Protein AF-A0A5E4R851-F1 (afdb_monomer_lite)

Foldseek 3Di:
DDDDDDDDDDDDDDDDDDDDCPPPPPPPPPVPPPPPPDDDPQFFQPDDDDLVLLVVVCVDPVVCVQQNVHDQCPVADDDDPDPAHDPDDDPAQDDPRGRPDPRHGSCSNDSSNDDDVVVVVDDPVVVVVVVVVVVVCVVVVVDDDDDGDDDDDCVVPDPPPPPDD

Sequence (165 aa):
MSLSRNLKSIITKIIVSDGRLCSFRFYSDEANDENKKEVDPTKDRTKVIPIETSMKYLQSKAYNETYSDKPVWILYRRNHKGGFAPRKTRKSCVRNGMISTGNPCPICRDEYLVLDAFKTGLCRKKQKELLVAIEQAWDQGYLTYDVPFREYDYSLYTNTTVNKQ

Secondary structure (DSSP, 8-state):
------------------------------------PPPPGGGB--SPPPHHHHHHHHTSHHHHHHHTTS-GGGG-----SSSSPPSS--S-SEETTEE--SS--HHHH-TT----HHHHT--HHHHHHHHHHHHHHHHTTSS---PPP----GGGGS-------

Structure (mmCIF, N/CA/C/O backbone):
data_AF-A0A5E4R851-F1
#
_entry.id   AF-A0A5E4R851-F1
#
loop_
_atom_site.group_PDB
_atom_site.id
_atom_site.type_symbol
_atom_site.label_atom_id
_atom_site.label_alt_id
_atom_site.label_comp_id
_atom_site.label_asym_id
_atom_site.label_entity_id
_atom_site.label_seq_id
_atom_site.pdbx_PDB_ins_code
_atom_site.Cartn_x
_atom_site.Cartn_y
_atom_site.Cartn_z
_atom_site.occupancy
_atom_site.B_iso_or_equiv
_atom_site.auth_seq_id
_atom_site.auth_comp_id
_atom_site.au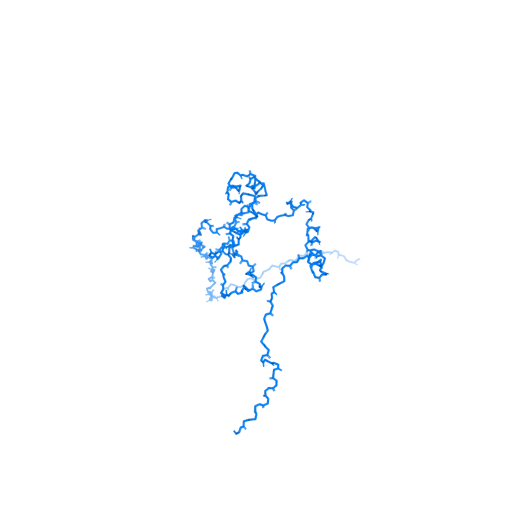th_asym_id
_atom_site.auth_atom_id
_atom_site.pdbx_PDB_model_num
ATOM 1 N N . MET A 1 1 ? -57.013 -72.564 0.869 1.00 36.78 1 MET A N 1
ATOM 2 C CA . MET A 1 1 ? -55.991 -73.251 1.695 1.00 36.78 1 MET A CA 1
ATOM 3 C C . MET A 1 1 ? -54.650 -72.681 1.243 1.00 36.78 1 MET A C 1
ATOM 5 O O . MET A 1 1 ? -54.425 -72.722 0.050 1.00 36.78 1 MET A O 1
ATOM 9 N N . SER A 1 2 ? -53.794 -72.015 2.014 1.00 37.84 2 SER A N 1
ATOM 10 C CA . SER A 1 2 ? -53.485 -72.090 3.441 1.00 37.84 2 SER A CA 1
ATOM 11 C C . SER A 1 2 ? -52.874 -70.767 3.956 1.00 37.84 2 SER A C 1
ATOM 13 O O . SER A 1 2 ? -51.997 -70.201 3.317 1.00 37.84 2 SER A O 1
ATOM 15 N N . LEU A 1 3 ? -53.350 -70.334 5.128 1.00 40.38 3 LEU A N 1
ATOM 16 C CA . LEU A 1 3 ? -52.612 -69.824 6.299 1.00 40.38 3 LEU A CA 1
ATOM 17 C C . LEU A 1 3 ? -51.480 -68.777 6.140 1.00 40.38 3 LEU A C 1
ATOM 19 O O . LEU A 1 3 ? -50.346 -69.070 5.787 1.00 40.38 3 LEU A O 1
ATOM 23 N N . SER A 1 4 ? -51.832 -67.552 6.547 1.00 40.78 4 SER A N 1
ATOM 24 C CA . SER A 1 4 ? -51.165 -66.674 7.532 1.00 40.78 4 SER A CA 1
ATOM 25 C C . SER A 1 4 ? -49.661 -66.819 7.863 1.00 40.78 4 SER A C 1
ATOM 27 O O . SER A 1 4 ? -49.226 -67.812 8.435 1.00 40.78 4 SER A O 1
ATOM 29 N N . ARG A 1 5 ? -48.960 -65.689 7.653 1.00 47.19 5 ARG A N 1
ATOM 30 C CA . ARG A 1 5 ? -47.894 -65.007 8.439 1.00 47.19 5 ARG A CA 1
ATOM 31 C C . ARG A 1 5 ? -47.289 -65.740 9.656 1.00 47.19 5 ARG A C 1
ATOM 33 O O . ARG A 1 5 ? -48.043 -66.139 10.534 1.00 47.19 5 ARG A O 1
ATOM 40 N N . ASN A 1 6 ? -45.962 -65.631 9.849 1.00 44.72 6 ASN A N 1
ATOM 41 C CA . ASN A 1 6 ? -45.406 -64.970 11.049 1.00 44.72 6 ASN A CA 1
ATOM 42 C C . ASN A 1 6 ? -43.883 -64.715 11.044 1.00 44.72 6 ASN A C 1
ATOM 44 O O . ASN A 1 6 ? -43.083 -65.523 10.588 1.00 44.72 6 ASN A O 1
ATOM 48 N N . LEU A 1 7 ? -43.540 -63.559 11.623 1.00 51.72 7 LEU A N 1
ATOM 49 C CA . LEU A 1 7 ? -42.234 -63.118 12.125 1.00 51.72 7 LEU A CA 1
ATOM 50 C C . LEU A 1 7 ? -41.902 -63.760 13.490 1.00 51.72 7 LEU A C 1
ATOM 52 O O . LEU A 1 7 ? -42.834 -64.063 14.235 1.00 51.72 7 LEU A O 1
ATOM 56 N N . LYS A 1 8 ? -40.593 -63.782 13.832 1.00 37.41 8 LYS A N 1
ATOM 57 C CA . LYS A 1 8 ? -39.895 -63.743 15.162 1.00 37.41 8 LYS A CA 1
ATOM 58 C C . LYS A 1 8 ? -38.781 -64.814 15.226 1.00 37.41 8 LYS A C 1
ATOM 60 O O . LYS A 1 8 ? -39.050 -65.974 14.966 1.00 37.41 8 LYS A O 1
ATOM 65 N N . SER A 1 9 ? -37.494 -64.438 15.295 1.00 45.69 9 SER A N 1
ATOM 66 C CA . SER A 1 9 ? -36.676 -64.074 16.485 1.00 45.69 9 SER A CA 1
ATOM 67 C C . SER A 1 9 ? -36.413 -65.240 17.451 1.00 45.69 9 SER A C 1
ATOM 69 O O . SER A 1 9 ? -37.387 -65.852 17.861 1.00 45.69 9 SER A O 1
ATOM 71 N N . ILE A 1 10 ? -35.132 -65.475 17.811 1.00 46.69 10 ILE A N 1
ATOM 72 C CA . ILE A 1 10 ? -34.540 -65.984 19.089 1.00 46.69 10 ILE A CA 1
ATOM 73 C C . ILE A 1 10 ? -33.011 -66.132 18.825 1.00 46.69 10 ILE A C 1
ATOM 75 O O . ILE A 1 10 ? -32.627 -66.861 17.919 1.00 46.69 10 ILE A O 1
ATOM 79 N N . ILE A 1 11 ? -32.102 -65.278 19.322 1.00 44.53 11 ILE A N 1
ATOM 80 C CA . ILE A 1 11 ? -31.526 -65.118 20.682 1.00 44.53 11 ILE A CA 1
ATOM 81 C C . ILE A 1 11 ? -30.472 -66.194 21.069 1.00 44.53 11 ILE A C 1
ATOM 83 O O . ILE A 1 11 ? -30.798 -67.336 21.364 1.00 44.53 11 ILE A O 1
ATOM 87 N N . THR A 1 12 ? -29.208 -65.730 21.088 1.00 40.03 12 THR A N 1
ATOM 88 C CA . THR A 1 12 ? -28.027 -66.048 21.936 1.00 40.03 12 THR A CA 1
ATOM 89 C C . THR A 1 12 ? -27.603 -67.490 22.247 1.00 40.03 12 THR A C 1
ATOM 91 O O . THR A 1 12 ? -28.330 -68.219 22.912 1.00 40.03 12 THR A O 1
ATOM 94 N N . LYS A 1 13 ? -26.299 -67.764 22.054 1.00 39.28 13 LYS A N 1
ATOM 95 C CA . LYS A 1 13 ? -25.431 -68.308 23.119 1.00 39.28 13 LYS A CA 1
ATOM 96 C C . LYS A 1 13 ? -24.033 -67.682 23.092 1.00 39.28 13 LYS A C 1
ATOM 98 O O . LYS A 1 13 ? -23.293 -67.788 22.122 1.00 39.28 13 LYS A O 1
ATOM 103 N N . ILE A 1 14 ? -23.732 -67.031 24.207 1.00 42.34 14 ILE A N 1
ATOM 104 C CA . ILE A 1 14 ? -22.429 -66.578 24.683 1.00 42.34 14 ILE A CA 1
ATOM 105 C C . ILE A 1 14 ? -21.621 -67.811 25.122 1.00 42.34 14 ILE A C 1
ATOM 107 O O . ILE A 1 14 ? -22.174 -68.681 25.796 1.00 42.34 14 ILE A O 1
ATOM 111 N N . ILE A 1 15 ? -20.323 -67.855 24.807 1.00 39.25 15 ILE A N 1
ATOM 112 C CA . ILE A 1 15 ? -19.326 -68.621 25.570 1.00 39.25 15 ILE A CA 1
ATOM 113 C C . ILE A 1 15 ? -18.282 -67.617 26.064 1.00 39.25 15 ILE A C 1
ATOM 115 O O . ILE A 1 15 ? -17.711 -66.852 25.288 1.00 39.25 15 ILE A O 1
ATOM 119 N N . VAL A 1 16 ? -18.136 -67.593 27.386 1.00 43.81 16 VAL A N 1
ATOM 120 C CA . VAL A 1 16 ? -17.230 -66.762 28.180 1.00 43.81 16 VAL A CA 1
ATOM 121 C C . VAL A 1 16 ? -15.852 -67.431 28.265 1.00 43.81 16 VAL A C 1
ATOM 123 O O . VAL A 1 16 ? -15.764 -68.654 28.262 1.00 43.81 16 VAL A O 1
ATOM 126 N N . SER A 1 17 ? -14.831 -66.571 28.384 1.00 45.97 17 SER A N 1
ATOM 127 C CA . SER A 1 17 ? -13.493 -66.770 28.973 1.00 45.97 17 SER A CA 1
ATOM 128 C C . SER A 1 17 ? -12.531 -67.780 28.341 1.00 45.97 17 SER A C 1
ATOM 130 O O . SER A 1 17 ? -12.685 -68.982 28.504 1.00 45.97 17 SER A O 1
ATOM 132 N N . ASP A 1 18 ? -11.425 -67.267 27.789 1.00 39.84 18 ASP A N 1
ATOM 133 C CA . ASP A 1 18 ? -10.199 -67.201 28.599 1.00 39.84 18 ASP A CA 1
ATOM 134 C C . ASP A 1 18 ? -9.137 -66.228 28.042 1.00 39.84 18 ASP A C 1
ATOM 136 O O . ASP A 1 18 ? -8.602 -66.369 26.946 1.00 39.84 18 ASP A O 1
ATOM 140 N N . GLY A 1 19 ? -8.786 -65.236 28.863 1.00 49.34 19 GLY A N 1
ATOM 141 C CA . GLY A 1 19 ? -7.455 -65.280 29.471 1.00 49.34 19 GLY A CA 1
ATOM 142 C C . GLY A 1 19 ? -6.254 -64.669 28.749 1.00 49.34 19 GLY A C 1
ATOM 143 O O . GLY A 1 19 ? -5.139 -64.885 29.213 1.00 49.34 19 GLY A O 1
ATOM 144 N N . ARG A 1 20 ? -6.410 -63.865 27.693 1.00 45.31 20 ARG A N 1
ATOM 145 C CA . ARG A 1 20 ? -5.366 -62.890 27.316 1.00 45.31 20 ARG A CA 1
ATOM 146 C C . ARG A 1 20 ? -5.987 -61.526 27.098 1.00 45.31 20 ARG A C 1
ATOM 148 O O . ARG A 1 20 ? -6.334 -61.144 25.985 1.00 45.31 20 ARG A O 1
ATOM 155 N N . LEU A 1 21 ? -6.097 -60.801 28.210 1.00 44.47 21 LEU A N 1
ATOM 156 C CA . LEU A 1 21 ? -6.122 -59.345 28.250 1.00 44.47 21 LEU A CA 1
ATOM 157 C C . LEU A 1 21 ? -4.886 -58.838 27.494 1.00 44.47 21 LEU A C 1
ATOM 159 O O . LEU A 1 21 ? -3.850 -58.538 28.080 1.00 44.47 21 LEU A O 1
ATOM 163 N N . CYS A 1 22 ? -4.986 -58.773 26.168 1.00 41.84 22 CYS A N 1
ATOM 164 C CA . CYS A 1 22 ? -4.235 -57.800 25.410 1.00 41.84 22 CYS A CA 1
ATOM 165 C C . CYS A 1 22 ? -4.675 -56.480 26.021 1.00 41.84 22 CYS A C 1
ATOM 167 O O . CYS A 1 22 ? -5.863 -56.155 25.982 1.00 41.84 22 CYS A O 1
ATOM 169 N N . SER A 1 23 ? -3.756 -55.820 26.715 1.00 44.94 23 SER A N 1
ATOM 170 C CA . SER A 1 23 ? -3.960 -54.516 27.310 1.00 44.94 23 SER A CA 1
ATOM 171 C C . SER A 1 23 ? -4.452 -53.585 26.212 1.00 44.94 23 SER A C 1
ATOM 173 O O . SER A 1 23 ? -3.677 -52.967 25.485 1.00 44.94 23 SER A O 1
ATOM 175 N N . PHE A 1 24 ? -5.773 -53.494 26.080 1.00 44.06 24 PHE A N 1
ATOM 176 C CA . PHE A 1 24 ? -6.433 -52.388 25.430 1.00 44.06 24 PHE A CA 1
ATOM 177 C C . PHE A 1 24 ? -6.164 -51.223 26.375 1.00 44.06 24 PHE A C 1
ATOM 179 O O . PHE A 1 24 ? -6.965 -50.882 27.243 1.00 44.06 24 PHE A O 1
ATOM 186 N N . ARG A 1 25 ? -4.938 -50.690 26.285 1.00 42.75 25 ARG A N 1
ATOM 187 C CA . ARG A 1 25 ? -4.647 -49.328 26.679 1.00 42.75 25 ARG A CA 1
ATOM 188 C C . ARG A 1 25 ? -5.650 -48.528 25.869 1.00 42.75 25 ARG A C 1
ATOM 190 O O . ARG A 1 25 ? -5.429 -48.261 24.692 1.00 42.75 25 ARG A O 1
ATOM 197 N N . PHE A 1 26 ? -6.775 -48.202 26.496 1.00 38.25 26 PHE A N 1
ATOM 198 C CA . PHE A 1 26 ? -7.431 -46.941 26.240 1.00 38.25 26 PHE A CA 1
ATOM 199 C C . PHE A 1 26 ? -6.340 -45.914 26.491 1.00 38.25 26 PHE A C 1
ATOM 201 O O . PHE A 1 26 ? -6.051 -45.546 27.626 1.00 38.25 26 PHE A O 1
ATOM 208 N N . TYR A 1 27 ? -5.613 -45.591 25.427 1.00 45.53 27 TYR A N 1
ATOM 209 C CA . TYR A 1 27 ? -4.781 -44.419 25.397 1.00 45.53 27 TYR A CA 1
ATOM 210 C C . TYR A 1 27 ? -5.808 -43.293 25.417 1.00 45.53 27 TYR A C 1
ATOM 212 O O . TYR A 1 27 ? -6.365 -42.908 24.393 1.00 45.53 27 TYR A O 1
ATOM 220 N N . SER A 1 28 ? -6.181 -42.861 26.619 1.00 49.31 28 SER A N 1
ATOM 221 C CA . SER A 1 28 ? -6.604 -41.491 26.804 1.00 49.31 28 SER A CA 1
ATOM 222 C C . SER A 1 28 ? -5.393 -40.671 26.388 1.00 49.31 28 SER A C 1
ATOM 224 O O . SER A 1 28 ? -4.506 -40.401 27.194 1.00 49.31 28 SER A O 1
ATOM 226 N N . ASP A 1 29 ? -5.330 -40.344 25.097 1.00 53.34 29 ASP A N 1
ATOM 227 C CA . ASP A 1 29 ? -4.607 -39.179 24.617 1.00 53.34 29 ASP A CA 1
ATOM 228 C C . ASP A 1 29 ? -5.320 -37.958 25.216 1.00 53.34 29 ASP A C 1
ATOM 230 O O . ASP A 1 29 ? -5.947 -37.158 24.527 1.00 53.34 29 ASP A O 1
ATOM 234 N N . GLU A 1 30 ? -5.207 -37.789 26.533 1.00 52.78 30 GLU A N 1
ATOM 235 C CA . GLU A 1 30 ? -5.058 -36.460 27.097 1.00 52.78 30 GLU A CA 1
ATOM 236 C C . GLU A 1 30 ? -3.673 -35.996 26.643 1.00 52.78 30 GLU A C 1
ATOM 238 O O . GLU A 1 30 ? -2.693 -35.984 27.386 1.00 52.78 30 GLU A O 1
ATOM 243 N N . ALA A 1 31 ? -3.571 -35.696 25.346 1.00 48.47 31 ALA A N 1
ATOM 244 C CA . ALA A 1 31 ? -2.511 -34.867 24.832 1.00 48.47 31 ALA A CA 1
ATOM 245 C C . ALA A 1 31 ? -2.725 -33.522 25.516 1.00 48.47 31 ALA A C 1
ATOM 247 O O . ALA A 1 31 ? -3.560 -32.725 25.094 1.00 48.47 31 ALA A O 1
ATOM 248 N N . ASN A 1 32 ? -2.036 -33.348 26.641 1.00 48.12 32 ASN A N 1
ATOM 249 C CA . ASN A 1 32 ? -1.952 -32.110 27.382 1.00 48.12 32 ASN A CA 1
ATOM 250 C C . ASN A 1 32 ? -1.705 -30.983 26.367 1.00 48.12 32 ASN A C 1
ATOM 252 O O . ASN A 1 32 ? -0.616 -30.880 25.796 1.00 48.12 32 ASN A O 1
ATOM 256 N N . ASP A 1 33 ? -2.729 -30.162 26.108 1.00 48.38 33 ASP A N 1
ATOM 257 C CA . ASP A 1 33 ? -2.680 -28.957 25.263 1.00 48.38 33 ASP A CA 1
ATOM 258 C C . ASP A 1 33 ? -1.925 -27.836 26.006 1.00 48.38 33 ASP A C 1
ATOM 260 O O . ASP A 1 33 ? -2.347 -26.684 26.087 1.00 48.38 33 ASP A O 1
ATOM 264 N N . GLU A 1 34 ? -0.794 -28.194 26.614 1.00 46.41 34 GLU A N 1
ATOM 265 C CA . GLU A 1 34 ? 0.027 -27.351 27.484 1.00 46.41 34 GLU A CA 1
ATOM 266 C C . GLU A 1 34 ? 1.173 -26.678 26.720 1.00 46.41 34 GLU A C 1
ATOM 268 O O . GLU A 1 34 ? 2.140 -26.198 27.300 1.00 46.41 34 GLU A O 1
ATOM 273 N N . ASN A 1 35 ? 1.075 -26.590 25.393 1.00 53.81 35 ASN A N 1
ATOM 274 C CA . ASN A 1 35 ? 2.057 -25.877 24.579 1.00 53.81 35 ASN A CA 1
ATOM 275 C C . ASN A 1 35 ? 1.408 -24.811 23.688 1.00 53.81 35 ASN A C 1
ATOM 277 O O . ASN A 1 35 ? 1.782 -24.622 22.527 1.00 53.81 35 ASN A O 1
ATOM 281 N N . LYS A 1 36 ? 0.453 -24.050 24.238 1.00 58.06 36 LYS A N 1
ATOM 282 C CA . LYS A 1 36 ? 0.159 -22.715 23.703 1.00 58.06 36 LYS A CA 1
ATOM 283 C C . LYS A 1 36 ? 1.367 -21.839 23.998 1.00 58.06 36 LYS A C 1
ATOM 285 O O . LYS A 1 36 ? 1.475 -21.258 25.070 1.00 58.06 36 LYS A O 1
ATOM 290 N N . LYS A 1 37 ? 2.303 -21.795 23.048 1.00 63.88 37 LYS A N 1
ATOM 291 C CA . LYS A 1 37 ? 3.417 -20.843 23.070 1.00 63.88 37 LYS A CA 1
ATOM 292 C C . LYS A 1 37 ? 2.828 -19.463 23.345 1.00 63.88 37 LYS A C 1
ATOM 294 O O . LYS A 1 37 ? 1.944 -19.046 22.598 1.00 63.88 37 LYS A O 1
ATOM 299 N N . GLU A 1 38 ? 3.281 -18.799 24.403 1.00 71.56 38 GLU A N 1
ATOM 300 C CA . GLU A 1 38 ? 2.915 -17.409 24.664 1.00 71.56 38 GLU A CA 1
ATOM 301 C C . GLU A 1 38 ? 3.230 -16.596 23.410 1.00 71.56 38 GLU A C 1
ATOM 303 O O . GLU A 1 38 ? 4.357 -16.618 22.904 1.00 71.56 38 GLU A O 1
ATOM 308 N N . VAL A 1 39 ? 2.205 -15.965 22.841 1.00 68.56 39 VAL A N 1
ATOM 309 C CA . VAL A 1 39 ? 2.365 -15.199 21.615 1.00 68.56 39 VAL A CA 1
ATOM 310 C C . VAL A 1 39 ? 2.503 -13.717 21.942 1.00 68.56 39 VAL A C 1
ATOM 312 O O . VAL A 1 39 ? 1.710 -13.166 22.699 1.00 68.56 39 VAL A O 1
ATOM 315 N N . ASP A 1 40 ? 3.507 -13.069 21.342 1.00 80.56 40 ASP A N 1
ATOM 316 C CA . ASP A 1 40 ? 3.664 -11.617 21.386 1.00 80.56 40 ASP A CA 1
ATOM 317 C C . ASP A 1 40 ? 2.410 -10.925 20.801 1.00 80.56 40 ASP A C 1
ATOM 319 O O . ASP A 1 40 ? 2.197 -11.008 19.581 1.00 80.56 40 ASP A O 1
ATOM 323 N N . PRO A 1 41 ? 1.653 -10.131 21.585 1.00 84.19 41 PRO A N 1
ATOM 324 C CA . PRO A 1 41 ? 0.408 -9.505 21.123 1.00 84.19 41 PRO A CA 1
ATOM 325 C C . PRO A 1 41 ? 0.624 -8.558 19.933 1.00 84.19 41 PRO A C 1
ATOM 327 O O . PRO A 1 41 ? -0.264 -8.342 19.113 1.00 84.19 41 PRO A O 1
ATOM 330 N N . THR A 1 42 ? 1.835 -8.016 19.78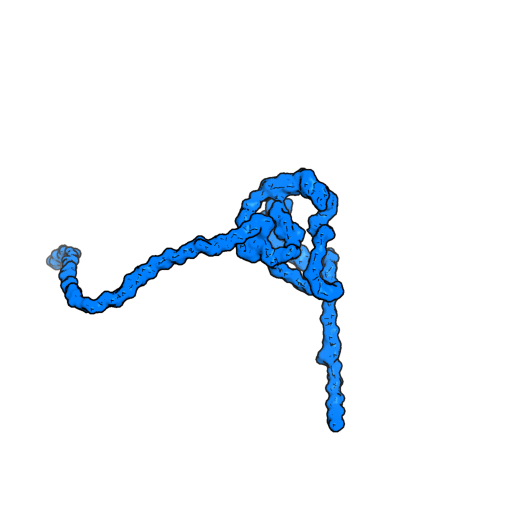3 1.00 85.88 42 THR A N 1
ATOM 331 C CA . THR A 1 42 ? 2.219 -7.139 18.668 1.00 85.88 42 THR A CA 1
ATOM 332 C C . THR A 1 42 ? 2.227 -7.855 17.313 1.00 85.88 42 THR A C 1
ATOM 334 O O . THR A 1 42 ? 2.024 -7.223 16.274 1.00 85.88 42 THR A O 1
ATOM 337 N N . LYS A 1 43 ? 2.503 -9.165 17.288 1.00 85.62 43 LYS A N 1
ATOM 338 C CA . LYS A 1 43 ? 2.627 -9.950 16.045 1.00 85.62 43 LYS A CA 1
ATOM 339 C C . LYS A 1 43 ? 1.349 -10.695 15.679 1.00 85.62 43 LYS A C 1
ATOM 341 O O . LYS A 1 43 ? 1.294 -11.278 14.589 1.00 85.62 43 LYS A O 1
ATOM 346 N N . ASP A 1 44 ? 0.355 -10.674 16.554 1.00 88.50 44 ASP A N 1
ATOM 347 C CA . ASP A 1 44 ? -0.880 -11.416 16.375 1.00 88.50 44 ASP A CA 1
ATOM 348 C C . ASP A 1 44 ? -1.795 -10.806 15.316 1.00 88.50 44 ASP A C 1
ATOM 350 O O . ASP A 1 44 ? -1.992 -9.593 15.209 1.00 88.50 44 ASP A O 1
ATOM 354 N N . ARG A 1 45 ? -2.338 -11.694 14.480 1.00 85.38 45 ARG A N 1
ATOM 355 C CA . ARG A 1 45 ? -3.265 -11.408 13.373 1.00 85.38 45 ARG A CA 1
ATOM 356 C C . ARG A 1 45 ? -4.419 -12.412 13.322 1.00 85.38 45 ARG A C 1
ATOM 358 O O . ARG A 1 45 ? -5.064 -12.569 12.290 1.00 85.38 45 ARG A O 1
ATOM 365 N N . THR A 1 46 ? -4.670 -13.116 14.420 1.00 87.31 46 THR A N 1
ATOM 366 C CA . THR A 1 46 ? -5.790 -14.058 14.574 1.00 87.31 46 THR A CA 1
ATOM 367 C C . THR A 1 46 ? -7.128 -13.346 14.760 1.00 87.31 46 THR A C 1
ATOM 369 O O . THR A 1 46 ? -8.173 -13.903 14.425 1.00 87.31 46 THR A O 1
ATOM 372 N N . LYS A 1 47 ? -7.113 -12.105 15.257 1.00 85.69 47 LYS A N 1
ATOM 373 C CA . LYS A 1 47 ? -8.316 -11.301 15.453 1.00 85.69 47 LYS A CA 1
ATOM 374 C C . LYS A 1 47 ? -8.896 -10.858 14.111 1.00 85.69 47 LYS A C 1
ATOM 376 O O . LYS A 1 47 ? -8.235 -10.208 13.306 1.00 85.69 47 LYS A O 1
ATOM 381 N N . VAL A 1 48 ? -10.166 -11.179 13.892 1.00 85.38 48 VAL A N 1
ATOM 382 C CA . VAL A 1 48 ? -10.913 -10.672 12.740 1.00 85.38 48 VAL A CA 1
ATOM 383 C C . VAL A 1 48 ? -11.387 -9.258 13.059 1.00 85.38 48 VAL A C 1
ATOM 385 O O . VAL A 1 48 ? -12.140 -9.042 14.010 1.00 85.38 48 VAL A O 1
ATOM 388 N N . ILE A 1 49 ? -10.933 -8.289 12.269 1.00 85.69 49 ILE A N 1
ATOM 389 C CA . ILE A 1 49 ? -11.311 -6.885 12.425 1.00 85.69 49 ILE A CA 1
ATOM 390 C C . ILE A 1 49 ? -12.559 -6.603 11.585 1.00 85.69 49 ILE A C 1
ATOM 392 O O . ILE A 1 49 ? -12.549 -6.879 10.382 1.00 85.69 49 ILE A O 1
ATOM 396 N N . PRO A 1 50 ? -13.624 -6.032 12.171 1.00 88.38 50 PRO A N 1
ATOM 397 C CA . PRO A 1 50 ? -14.803 -5.647 11.407 1.00 88.38 50 PRO A CA 1
ATOM 398 C C . PRO A 1 50 ? -14.510 -4.461 10.474 1.00 88.38 50 PRO A C 1
ATOM 400 O O . PRO A 1 50 ? -13.657 -3.619 10.737 1.00 88.38 50 PRO A O 1
ATOM 403 N N . ILE A 1 51 ? -15.259 -4.342 9.379 1.00 80.62 51 ILE A N 1
ATOM 404 C CA . ILE A 1 51 ? -15.048 -3.276 8.383 1.00 80.62 51 ILE A CA 1
ATOM 405 C C . ILE A 1 51 ? -15.206 -1.866 8.982 1.00 80.62 51 ILE A C 1
ATOM 407 O O . ILE A 1 51 ? -14.473 -0.941 8.632 1.00 80.62 51 ILE A O 1
ATOM 411 N N . GLU A 1 52 ? -16.125 -1.706 9.933 1.00 85.75 52 GLU A N 1
ATOM 412 C CA . GLU A 1 52 ? -16.438 -0.421 10.557 1.00 85.75 52 GLU A CA 1
ATOM 413 C C . GLU A 1 52 ? -15.251 0.173 11.309 1.00 85.75 52 GLU A C 1
ATOM 415 O O . GLU A 1 52 ? -15.028 1.381 11.265 1.00 85.75 52 GLU A O 1
ATOM 420 N N . THR A 1 53 ? -14.459 -0.661 11.981 1.00 90.31 53 THR A N 1
ATOM 421 C CA . THR A 1 53 ? -13.274 -0.187 12.699 1.00 90.31 53 THR A CA 1
ATOM 422 C C . THR A 1 53 ? -12.183 0.239 11.724 1.00 90.31 53 THR A C 1
ATOM 424 O O . THR A 1 53 ? -11.518 1.238 11.981 1.00 90.31 53 THR A O 1
ATOM 427 N N . SER A 1 54 ? -12.053 -0.431 10.571 1.00 88.19 54 SER A N 1
ATOM 428 C CA . SER A 1 54 ? -11.161 0.010 9.489 1.00 88.19 54 SER A CA 1
ATOM 429 C C . SER A 1 54 ? -11.567 1.386 8.949 1.00 88.19 54 SER A C 1
ATOM 431 O O . SER A 1 54 ? -10.713 2.253 8.776 1.00 88.19 54 SER A O 1
ATOM 433 N N . MET A 1 55 ? -12.868 1.626 8.739 1.00 88.44 55 MET A N 1
ATOM 434 C CA . MET A 1 55 ? -13.365 2.933 8.282 1.00 88.44 55 MET A CA 1
ATOM 435 C C . MET A 1 55 ? -13.119 4.035 9.314 1.00 88.44 55 MET A C 1
ATOM 437 O O . MET A 1 55 ? -12.578 5.086 8.972 1.00 88.44 55 MET A O 1
ATOM 441 N N . LYS A 1 56 ? -13.450 3.771 10.584 1.00 93.12 56 LYS A N 1
ATOM 442 C CA . LYS A 1 56 ? -13.191 4.701 11.693 1.00 93.12 56 LYS A CA 1
ATOM 443 C C . LYS A 1 56 ? -11.701 5.020 11.820 1.00 93.12 56 LYS A C 1
ATOM 445 O O . LYS A 1 56 ? -11.343 6.163 12.073 1.00 93.12 56 LYS A O 1
ATOM 450 N N . TYR A 1 57 ? -10.832 4.031 11.605 1.00 93.56 57 TYR A N 1
ATOM 451 C CA . TYR A 1 57 ? -9.385 4.221 11.620 1.00 93.56 57 TYR A CA 1
ATOM 452 C C . TYR A 1 57 ? -8.903 5.127 10.480 1.00 93.56 57 TYR A C 1
ATOM 454 O O . TYR A 1 57 ? -8.142 6.053 10.739 1.00 93.56 57 TYR A O 1
ATOM 462 N N . LEU A 1 58 ? -9.381 4.935 9.248 1.00 90.38 58 LEU A N 1
ATOM 463 C CA . LEU A 1 58 ? -9.003 5.791 8.112 1.00 90.38 58 LEU A CA 1
ATOM 464 C C . LEU A 1 58 ? -9.430 7.256 8.297 1.00 90.38 58 LEU A C 1
ATOM 466 O O . LEU A 1 58 ? -8.736 8.158 7.843 1.00 90.38 58 LEU A O 1
ATOM 470 N N . GLN A 1 59 ? -10.549 7.493 8.985 1.00 92.81 59 GLN A N 1
ATOM 471 C CA . GLN A 1 59 ? -11.024 8.837 9.343 1.00 92.81 59 GLN A CA 1
ATOM 472 C C . GLN A 1 59 ? -10.325 9.415 10.583 1.00 92.81 59 GLN A C 1
ATOM 474 O O . GLN A 1 59 ? -10.495 10.590 10.906 1.00 92.81 59 GLN A O 1
ATOM 479 N N . SER A 1 60 ? -9.575 8.591 11.316 1.00 96.00 60 SER A N 1
ATOM 480 C CA . SER A 1 60 ? -8.963 8.995 12.574 1.00 96.00 60 SER A CA 1
ATOM 481 C C . SER A 1 60 ? -7.771 9.925 12.362 1.00 96.00 60 SER A C 1
ATOM 483 O O . SER A 1 60 ? -7.041 9.847 11.371 1.00 96.00 60 SER A O 1
ATOM 485 N N . LYS A 1 61 ? -7.512 10.757 13.374 1.00 96.94 61 LYS A N 1
ATOM 486 C CA . LYS A 1 61 ? -6.328 11.619 13.422 1.00 96.94 61 LYS A CA 1
ATOM 487 C C . LYS A 1 61 ? -5.028 10.814 13.339 1.00 96.94 61 LYS A C 1
ATOM 489 O O . LYS A 1 61 ? -4.103 11.245 12.670 1.00 96.94 61 LYS A O 1
ATOM 494 N N . ALA A 1 62 ? -4.985 9.623 13.941 1.00 95.62 62 ALA A N 1
ATOM 495 C CA . ALA A 1 62 ? -3.801 8.765 13.949 1.00 95.62 62 ALA A CA 1
ATOM 496 C C . ALA A 1 62 ? -3.373 8.331 12.536 1.00 95.62 62 ALA A C 1
ATOM 498 O O . ALA A 1 62 ? -2.183 8.321 12.227 1.00 95.62 62 ALA A O 1
ATOM 499 N N . TYR A 1 63 ? -4.331 8.003 11.661 1.00 95.19 63 TYR A N 1
ATOM 500 C CA . TYR A 1 63 ? -4.030 7.675 10.265 1.00 95.19 63 TYR A CA 1
ATOM 501 C C . TYR A 1 63 ? -3.490 8.898 9.513 1.00 95.19 63 TYR A C 1
ATOM 503 O O . TYR A 1 63 ? -2.477 8.812 8.822 1.00 95.19 63 TYR A O 1
ATOM 511 N N . ASN A 1 64 ? -4.117 10.058 9.710 1.00 95.31 64 ASN A N 1
ATOM 512 C CA . ASN A 1 64 ? -3.673 11.295 9.075 1.00 95.31 64 ASN A CA 1
ATOM 513 C C . ASN A 1 64 ? -2.301 11.769 9.597 1.00 95.31 64 ASN A C 1
ATOM 515 O O . ASN A 1 64 ? -1.482 12.269 8.842 1.00 95.31 64 ASN A O 1
ATOM 519 N N . GLU A 1 65 ? -1.985 11.571 10.873 1.00 95.38 65 GLU A N 1
ATOM 520 C CA . GLU A 1 65 ? -0.663 11.906 11.420 1.00 95.38 65 GLU A CA 1
ATOM 521 C C . GLU A 1 65 ? 0.437 10.971 10.898 1.00 95.38 65 GLU A C 1
ATOM 523 O O . GLU A 1 65 ? 1.558 11.409 10.649 1.00 95.38 65 GLU A O 1
ATOM 528 N N . THR A 1 66 ? 0.126 9.684 10.716 1.00 93.25 66 THR A N 1
ATOM 529 C CA . THR A 1 66 ? 1.100 8.678 10.258 1.00 93.25 66 THR A CA 1
ATOM 530 C C . THR A 1 66 ? 1.354 8.739 8.758 1.00 93.25 66 THR A C 1
ATOM 532 O O . THR A 1 66 ? 2.506 8.657 8.326 1.00 93.25 66 THR A O 1
ATOM 535 N N . TYR A 1 67 ? 0.295 8.885 7.962 1.00 93.25 67 TYR A N 1
ATOM 536 C CA . TYR A 1 67 ? 0.368 8.837 6.505 1.00 93.25 67 TYR A CA 1
ATOM 537 C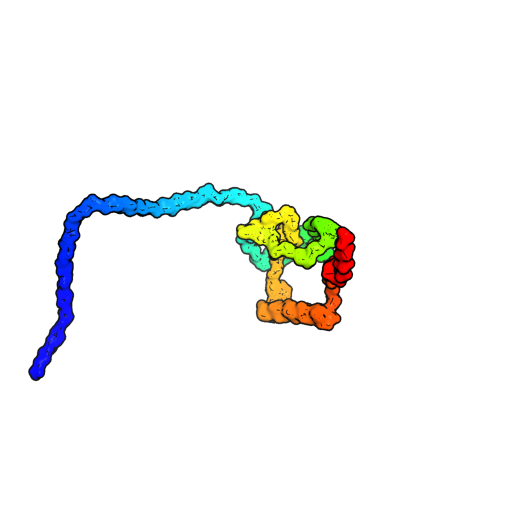 C . TYR A 1 67 ? 0.146 10.191 5.841 1.00 93.25 67 TYR A C 1
ATOM 539 O O . TYR A 1 67 ? 0.680 10.419 4.755 1.00 93.25 67 TYR A O 1
ATOM 547 N N . SER A 1 68 ? -0.536 11.135 6.491 1.00 89.88 68 SER A N 1
ATOM 548 C CA . SER A 1 68 ? -0.960 12.414 5.899 1.00 89.88 68 SER A CA 1
ATOM 549 C C . SER A 1 68 ? -1.694 12.184 4.571 1.00 89.88 68 SER A C 1
ATOM 551 O O . SER A 1 68 ? -2.488 11.251 4.459 1.00 89.88 68 SER A O 1
ATOM 553 N N . ASP A 1 69 ? -1.367 12.955 3.536 1.00 90.44 69 ASP A N 1
ATOM 554 C CA . ASP A 1 69 ? -1.921 12.805 2.183 1.00 90.44 69 ASP A CA 1
ATOM 555 C C . ASP A 1 69 ? -1.140 11.799 1.318 1.00 90.44 69 ASP A C 1
ATOM 557 O O . ASP A 1 69 ? -1.396 11.630 0.124 1.00 90.44 69 ASP A O 1
ATOM 561 N N . LYS A 1 70 ? -0.131 11.140 1.894 1.00 87.25 70 LYS A N 1
ATOM 562 C CA . LYS A 1 70 ? 0.768 10.241 1.171 1.00 87.25 70 LYS A CA 1
ATOM 563 C C . LYS A 1 70 ? 0.203 8.820 1.164 1.00 87.25 70 LYS A C 1
ATOM 565 O O . LYS A 1 70 ? -0.333 8.358 2.171 1.00 87.25 70 LYS A O 1
ATOM 570 N N . PRO A 1 71 ? 0.371 8.058 0.071 1.00 89.75 71 PRO A N 1
ATOM 571 C CA . PRO A 1 71 ? 0.000 6.652 0.076 1.00 89.75 71 PRO A CA 1
ATOM 572 C C . PRO A 1 71 ? 0.821 5.843 1.093 1.00 89.75 71 PRO A C 1
ATOM 574 O O . PRO A 1 71 ? 2.027 6.031 1.260 1.00 89.75 71 PRO A O 1
ATOM 577 N N . VAL A 1 72 ? 0.151 4.870 1.715 1.00 88.44 72 VAL A N 1
ATOM 578 C CA . VAL A 1 72 ? 0.633 4.048 2.843 1.00 88.44 72 VAL A CA 1
ATOM 579 C C . VAL A 1 72 ? 2.024 3.433 2.628 1.00 88.44 72 VAL A C 1
ATOM 581 O O . VAL A 1 72 ? 2.821 3.296 3.555 1.00 88.44 72 VAL A O 1
ATOM 584 N N . TRP A 1 73 ? 2.341 3.028 1.402 1.00 85.88 73 TRP A N 1
ATOM 585 C CA . TRP A 1 73 ? 3.563 2.285 1.097 1.00 85.88 73 TRP A CA 1
ATOM 586 C C . TRP A 1 73 ? 4.819 3.157 0.972 1.00 85.88 73 TRP A C 1
ATOM 588 O O . TRP A 1 73 ? 5.912 2.600 0.916 1.00 85.88 73 TRP A O 1
ATOM 598 N N . ILE A 1 74 ? 4.707 4.491 0.975 1.00 89.25 74 ILE A N 1
ATOM 599 C CA . ILE A 1 74 ? 5.868 5.389 0.826 1.00 89.25 74 ILE A CA 1
ATOM 600 C C . ILE A 1 74 ? 6.883 5.210 1.956 1.00 89.25 74 ILE A C 1
ATOM 602 O O . ILE A 1 74 ? 8.088 5.225 1.721 1.00 89.25 74 ILE A O 1
ATOM 606 N N . LEU A 1 75 ? 6.408 4.993 3.183 1.00 88.69 75 LEU A N 1
ATOM 607 C CA . LEU A 1 75 ? 7.273 4.803 4.351 1.00 88.69 75 LEU A CA 1
ATOM 608 C C . LEU A 1 75 ? 7.890 3.398 4.416 1.00 88.69 75 LEU A C 1
ATOM 610 O O . LEU A 1 75 ? 8.618 3.065 5.355 1.00 88.69 75 LEU A O 1
ATOM 614 N N . TYR A 1 76 ? 7.592 2.538 3.443 1.00 89.81 76 TYR A N 1
ATOM 615 C CA . TYR A 1 76 ? 8.021 1.154 3.446 1.00 89.81 76 TYR A CA 1
ATOM 616 C C . TYR A 1 76 ? 9.120 0.885 2.430 1.00 89.81 76 TYR A C 1
ATOM 618 O O . TYR A 1 76 ? 8.943 1.010 1.222 1.00 89.81 76 TYR A O 1
ATOM 626 N N . ARG A 1 77 ? 10.247 0.383 2.938 1.00 91.69 77 ARG A N 1
ATOM 627 C CA . ARG A 1 77 ? 11.365 -0.097 2.129 1.00 91.69 77 ARG A CA 1
ATOM 628 C C . ARG A 1 77 ? 11.615 -1.577 2.395 1.00 91.69 77 ARG A C 1
ATOM 630 O O . ARG A 1 77 ? 11.700 -2.017 3.544 1.00 91.69 77 ARG A O 1
ATOM 637 N N . ARG A 1 78 ? 11.740 -2.360 1.319 1.00 88.06 78 ARG A N 1
ATOM 638 C CA . ARG A 1 78 ? 11.986 -3.807 1.389 1.00 88.06 78 ARG A CA 1
ATOM 639 C C . ARG A 1 78 ? 13.477 -4.109 1.502 1.00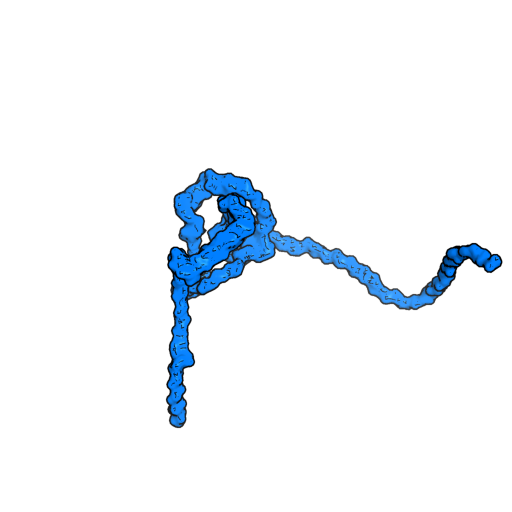 88.06 78 ARG A C 1
ATOM 641 O O . ARG A 1 78 ? 14.254 -3.760 0.614 1.00 88.06 78 ARG A O 1
ATOM 648 N N . ASN A 1 79 ? 13.832 -4.886 2.519 1.00 90.88 79 ASN A N 1
ATOM 649 C CA . ASN A 1 79 ? 15.175 -5.442 2.662 1.00 90.88 79 ASN A CA 1
ATOM 650 C C . ASN A 1 79 ? 15.345 -6.599 1.671 1.00 90.88 79 ASN A C 1
ATOM 652 O O . ASN A 1 79 ? 14.588 -7.571 1.706 1.00 90.88 79 ASN A O 1
ATOM 656 N N . HIS A 1 80 ? 16.314 -6.476 0.773 1.00 90.88 80 HIS A N 1
ATOM 657 C CA . HIS A 1 80 ? 16.693 -7.502 -0.190 1.00 90.88 80 HIS A CA 1
ATOM 658 C C . HIS A 1 80 ? 18.201 -7.427 -0.433 1.00 90.88 80 HIS A C 1
ATOM 660 O O . HIS A 1 80 ? 18.829 -6.413 -0.136 1.00 90.88 80 HIS A O 1
ATOM 666 N N . LYS A 1 81 ? 18.786 -8.520 -0.922 1.00 92.94 81 LYS A N 1
ATOM 667 C CA . LYS A 1 81 ? 20.218 -8.596 -1.213 1.00 92.94 81 LYS A CA 1
ATOM 668 C C . LYS A 1 81 ? 20.484 -8.095 -2.633 1.00 92.94 81 LYS A C 1
ATOM 670 O O . LYS A 1 81 ? 19.764 -8.486 -3.545 1.00 92.94 81 LYS A O 1
ATOM 675 N N . GLY A 1 82 ? 21.555 -7.323 -2.801 1.00 93.31 82 GLY A N 1
ATOM 676 C CA . GLY A 1 82 ? 21.992 -6.802 -4.098 1.00 93.31 82 GLY A CA 1
ATOM 677 C C . GLY A 1 82 ? 21.363 -5.455 -4.457 1.00 93.31 82 GLY A C 1
ATOM 678 O O . GLY A 1 82 ? 20.560 -4.916 -3.698 1.00 93.31 82 GLY A O 1
ATOM 679 N N . GLY A 1 83 ? 21.771 -4.908 -5.606 1.00 93.56 83 GLY A N 1
ATOM 680 C CA . GLY A 1 83 ? 21.241 -3.643 -6.126 1.00 93.56 83 GLY A CA 1
ATOM 681 C C . GLY A 1 83 ? 19.840 -3.774 -6.728 1.00 93.56 83 GLY A C 1
ATOM 682 O O . GLY A 1 83 ? 19.032 -2.859 -6.602 1.00 93.56 83 GLY A O 1
ATOM 683 N N . PHE A 1 84 ? 19.530 -4.928 -7.329 1.00 91.44 84 PHE A N 1
ATOM 684 C CA . PHE A 1 84 ? 18.224 -5.201 -7.923 1.00 91.44 84 PHE A CA 1
ATOM 685 C C . PHE A 1 84 ? 17.384 -6.111 -7.040 1.00 91.44 84 PHE A C 1
ATOM 687 O O . PHE A 1 84 ? 17.832 -7.142 -6.532 1.00 91.44 84 PHE A O 1
ATOM 694 N N . ALA A 1 85 ? 16.120 -5.737 -6.883 1.00 85.19 85 ALA A N 1
ATOM 695 C CA . ALA A 1 85 ? 15.195 -6.487 -6.064 1.00 85.19 85 ALA A CA 1
ATOM 696 C C . ALA A 1 85 ? 14.751 -7.785 -6.760 1.00 85.19 85 ALA A C 1
ATOM 698 O O . ALA A 1 85 ? 14.625 -7.828 -7.985 1.00 85.19 85 ALA A O 1
ATOM 699 N N . PRO A 1 86 ? 14.448 -8.855 -6.000 1.00 87.19 86 PRO A N 1
ATOM 700 C CA . PRO A 1 86 ? 13.926 -10.076 -6.595 1.00 87.19 86 PRO A CA 1
ATOM 701 C C . PRO A 1 86 ? 12.592 -9.782 -7.285 1.00 87.19 86 PRO A C 1
ATOM 703 O O . PRO A 1 86 ? 11.744 -9.076 -6.720 1.00 87.19 86 PRO A O 1
ATOM 706 N N . ARG A 1 87 ? 12.399 -10.371 -8.474 1.00 86.81 87 ARG A N 1
ATOM 707 C CA . ARG A 1 87 ? 11.209 -10.139 -9.313 1.00 86.81 87 ARG A CA 1
ATOM 708 C C . ARG A 1 87 ? 9.898 -10.444 -8.612 1.00 86.81 87 ARG A C 1
ATOM 710 O O . ARG A 1 87 ? 8.902 -9.779 -8.850 1.00 86.81 87 ARG A O 1
ATOM 717 N N . LYS A 1 88 ? 9.893 -11.469 -7.762 1.00 82.12 88 LYS A N 1
ATOM 718 C CA . LYS A 1 88 ? 8.724 -11.857 -6.975 1.00 82.12 88 LYS A CA 1
ATOM 719 C C . LYS A 1 88 ? 8.952 -11.504 -5.513 1.00 82.12 88 LYS A C 1
ATOM 721 O O . LYS A 1 88 ? 10.043 -11.667 -4.965 1.00 82.12 88 LYS A O 1
ATOM 726 N N . THR A 1 89 ? 7.909 -10.991 -4.880 1.00 83.31 89 THR A N 1
ATOM 727 C CA . THR A 1 89 ? 7.858 -10.772 -3.436 1.00 83.31 89 THR A CA 1
ATOM 728 C C . THR A 1 89 ? 7.587 -12.089 -2.704 1.00 83.31 89 THR A C 1
ATOM 730 O O . THR A 1 89 ? 7.287 -13.122 -3.306 1.00 83.31 89 THR A O 1
ATOM 733 N N . ARG A 1 90 ? 7.736 -12.076 -1.374 1.00 80.75 90 ARG A N 1
ATOM 734 C CA . ARG A 1 90 ? 7.348 -13.217 -0.533 1.00 80.75 90 ARG A CA 1
ATOM 735 C C . ARG A 1 90 ? 5.839 -13.462 -0.646 1.00 80.75 90 ARG A C 1
ATOM 737 O O . ARG A 1 90 ? 5.077 -12.504 -0.704 1.00 80.75 90 ARG A O 1
ATOM 744 N N . LYS A 1 91 ? 5.422 -14.732 -0.603 1.00 81.69 91 LYS A N 1
ATOM 745 C CA . LYS A 1 91 ? 4.009 -15.136 -0.753 1.00 81.69 91 LYS A CA 1
ATOM 746 C C . LYS A 1 91 ? 3.091 -14.537 0.320 1.00 81.69 91 LYS A C 1
ATOM 748 O O . LYS A 1 91 ? 2.009 -14.070 0.004 1.00 81.69 91 LYS A O 1
ATOM 753 N N . SER A 1 92 ? 3.524 -14.543 1.580 1.00 84.38 92 SER A N 1
ATOM 754 C CA . SER A 1 92 ? 2.784 -13.940 2.691 1.00 84.38 92 SER A CA 1
ATOM 755 C C . SER A 1 92 ? 3.739 -13.437 3.773 1.00 84.38 92 SER A C 1
ATOM 757 O O . SER A 1 92 ? 4.853 -13.947 3.926 1.00 84.38 92 SER A O 1
ATOM 759 N N . CYS A 1 93 ? 3.313 -12.411 4.516 1.00 84.88 93 CYS A N 1
ATOM 760 C CA . CYS A 1 93 ? 4.014 -11.947 5.724 1.00 84.88 93 CYS A CA 1
ATOM 761 C C . CYS A 1 93 ? 3.525 -12.671 6.985 1.00 84.88 93 CYS A C 1
ATOM 763 O O . CYS A 1 93 ? 4.277 -12.792 7.951 1.00 84.88 93 CYS A O 1
ATOM 765 N N . VAL A 1 94 ? 2.268 -13.122 6.951 1.00 86.38 94 VAL A N 1
ATOM 766 C CA . VAL A 1 94 ? 1.568 -13.817 8.030 1.00 86.38 94 VAL A CA 1
ATOM 767 C C . VAL A 1 94 ? 1.560 -15.314 7.724 1.00 86.38 94 VAL A C 1
ATOM 769 O O . VAL A 1 94 ? 1.280 -15.716 6.588 1.00 86.38 94 VAL A O 1
ATOM 772 N N . ARG A 1 95 ? 1.883 -16.134 8.724 1.00 87.56 95 ARG A N 1
ATOM 773 C CA . ARG A 1 95 ? 1.740 -17.595 8.699 1.00 87.56 95 ARG A CA 1
ATOM 774 C C . ARG A 1 95 ? 1.076 -18.019 10.003 1.00 87.56 95 ARG A C 1
ATOM 776 O O . ARG A 1 95 ? 1.456 -17.522 11.056 1.00 87.56 95 ARG A O 1
ATOM 783 N N . ASN A 1 96 ? 0.083 -18.901 9.928 1.00 85.25 96 ASN A N 1
ATOM 784 C CA . ASN A 1 96 ? -0.671 -19.393 11.090 1.00 85.25 96 ASN A CA 1
ATOM 785 C C . ASN A 1 96 ? -1.225 -18.267 11.991 1.00 85.25 96 ASN A C 1
ATOM 787 O O . ASN A 1 96 ? -1.177 -18.370 13.209 1.00 85.25 96 ASN A O 1
ATOM 791 N N . GLY A 1 97 ? -1.699 -17.163 11.400 1.00 84.00 97 GLY A N 1
ATOM 792 C CA . GLY A 1 97 ? -2.249 -16.032 12.160 1.00 84.00 97 GLY A CA 1
ATOM 793 C C . GLY A 1 97 ? -1.216 -15.157 12.881 1.00 84.00 97 GLY A C 1
ATOM 794 O O . GLY A 1 97 ? -1.612 -14.245 13.593 1.00 84.00 97 GLY A O 1
ATOM 795 N N . MET A 1 98 ? 0.084 -15.376 12.666 1.00 87.94 98 MET A N 1
ATOM 796 C CA . MET A 1 98 ? 1.171 -14.603 13.272 1.00 87.94 98 MET A CA 1
ATOM 797 C C . MET A 1 98 ? 2.091 -14.010 12.198 1.00 87.94 98 MET A C 1
ATOM 799 O O . MET A 1 98 ? 2.388 -14.638 11.174 1.00 87.94 98 MET A O 1
ATOM 803 N N . ILE A 1 99 ? 2.596 -12.797 12.430 1.00 88.44 99 ILE A N 1
ATOM 804 C CA . ILE A 1 99 ? 3.654 -12.215 11.600 1.00 88.44 99 ILE A CA 1
ATOM 805 C C . ILE A 1 99 ? 4.965 -12.967 11.849 1.00 88.44 99 ILE A C 1
ATOM 807 O O . ILE A 1 99 ? 5.641 -12.769 12.853 1.00 88.44 99 ILE A O 1
ATOM 811 N N . SER A 1 100 ? 5.375 -13.788 10.883 1.00 85.81 100 SER A N 1
ATOM 812 C CA . SER A 1 100 ? 6.661 -14.499 10.950 1.00 85.81 100 SER A CA 1
ATOM 813 C C . SER A 1 100 ? 7.846 -13.642 10.495 1.00 85.81 100 SER A C 1
ATOM 815 O O . SER A 1 100 ? 8.990 -14.074 10.581 1.00 85.81 100 SER A O 1
ATOM 817 N N . THR A 1 101 ? 7.594 -12.457 9.930 1.00 83.81 101 THR A N 1
ATOM 818 C CA . THR A 1 101 ? 8.637 -11.645 9.291 1.00 83.81 101 THR A CA 1
ATOM 819 C C . THR A 1 101 ? 9.036 -10.440 10.136 1.00 83.81 101 THR A C 1
ATOM 821 O O . THR A 1 101 ? 8.164 -9.712 10.590 1.00 83.81 101 THR A O 1
ATOM 824 N N . GLY A 1 102 ? 10.336 -10.138 10.234 1.00 87.31 102 GLY A N 1
ATOM 825 C CA . GLY A 1 102 ? 10.817 -8.937 10.935 1.00 87.31 102 GLY A CA 1
ATOM 826 C C . GLY A 1 102 ? 10.434 -7.603 10.271 1.00 87.31 102 GLY A C 1
ATOM 827 O O . GLY A 1 102 ? 10.201 -6.625 10.966 1.00 87.31 102 GLY A O 1
ATOM 828 N N . ASN A 1 103 ? 10.318 -7.553 8.934 1.00 87.94 103 ASN A N 1
ATOM 829 C CA . ASN A 1 103 ? 9.869 -6.358 8.196 1.00 87.94 103 ASN A CA 1
ATOM 830 C C . ASN A 1 103 ? 8.590 -6.664 7.383 1.00 87.94 103 ASN A C 1
ATOM 832 O O . ASN A 1 103 ? 8.698 -7.007 6.193 1.00 87.94 103 ASN A O 1
ATOM 836 N N . PRO A 1 104 ? 7.392 -6.639 8.009 1.00 91.50 104 PRO A N 1
ATOM 837 C CA . PRO A 1 104 ? 6.106 -6.943 7.371 1.00 91.50 104 PRO A CA 1
ATOM 838 C C . PRO A 1 104 ? 5.725 -5.910 6.302 1.00 91.50 104 PRO A C 1
ATOM 840 O O . PRO A 1 104 ? 6.261 -4.810 6.279 1.00 91.50 104 PRO A O 1
ATOM 843 N N . CYS A 1 105 ? 4.822 -6.283 5.389 1.00 88.38 105 CYS A N 1
ATOM 844 C CA . CYS A 1 105 ? 4.324 -5.367 4.360 1.00 88.38 105 CYS A CA 1
ATOM 845 C C . CYS A 1 105 ? 3.528 -4.211 5.004 1.00 88.38 105 CYS A C 1
ATOM 847 O O . CYS A 1 105 ? 3.035 -4.418 6.110 1.00 88.38 105 CYS A O 1
ATOM 849 N N . PRO A 1 106 ? 3.334 -3.051 4.350 1.00 89.44 106 PRO A N 1
ATOM 850 C CA . PRO A 1 106 ? 2.561 -1.942 4.929 1.00 89.44 106 PRO A CA 1
ATOM 851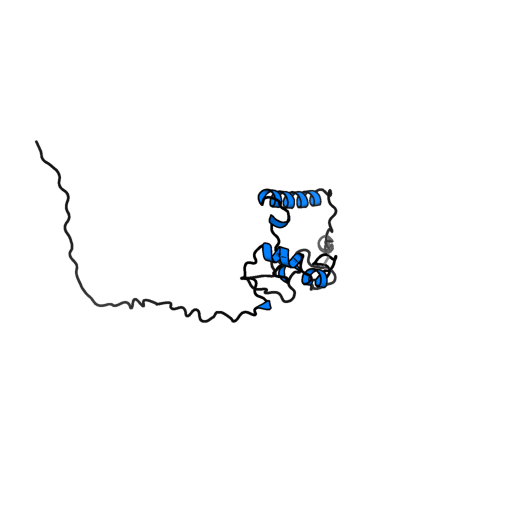 C C . PRO A 1 106 ? 1.153 -2.368 5.361 1.00 89.44 106 PRO A C 1
ATOM 853 O O . PRO A 1 106 ? 0.726 -2.092 6.471 1.00 89.44 106 PRO A O 1
ATOM 856 N N . ILE A 1 107 ? 0.495 -3.175 4.525 1.00 88.12 107 ILE A N 1
ATOM 857 C CA . ILE A 1 107 ? -0.842 -3.730 4.791 1.00 88.12 107 ILE A CA 1
ATOM 858 C C . ILE A 1 107 ? -0.825 -4.725 5.965 1.00 88.12 107 ILE A C 1
ATOM 860 O O . ILE A 1 107 ? -1.800 -4.883 6.676 1.00 88.12 107 ILE A O 1
ATOM 864 N N . CYS A 1 108 ? 0.284 -5.432 6.168 1.00 85.00 108 CYS A N 1
ATOM 865 C CA . CYS A 1 108 ? 0.415 -6.480 7.177 1.00 85.00 108 CYS A CA 1
ATOM 866 C C . CYS A 1 108 ? 0.874 -5.915 8.533 1.00 85.00 108 CYS A C 1
ATOM 868 O O . CYS A 1 108 ? 0.646 -6.524 9.582 1.00 85.00 108 CYS A O 1
ATOM 870 N N . ARG A 1 109 ? 1.592 -4.784 8.489 1.00 88.50 109 ARG A N 1
ATOM 871 C CA . ARG A 1 109 ? 2.084 -4.032 9.643 1.00 88.50 109 ARG A CA 1
ATOM 872 C C . ARG A 1 109 ? 0.925 -3.396 10.394 1.00 88.50 109 ARG A C 1
ATOM 874 O O . ARG A 1 109 ? 0.889 -3.518 11.612 1.00 88.50 109 ARG A O 1
ATOM 881 N N . ASP A 1 110 ? -0.030 -2.835 9.663 1.00 89.56 110 ASP A N 1
ATOM 882 C CA . ASP A 1 110 ? -1.201 -2.201 10.249 1.00 89.56 110 ASP A CA 1
ATOM 883 C C . ASP A 1 110 ? -2.397 -3.139 10.164 1.00 89.56 110 ASP A C 1
ATOM 885 O O . ASP A 1 110 ? -2.888 -3.452 9.085 1.00 89.56 110 ASP A O 1
ATOM 889 N N . GLU A 1 111 ? -2.880 -3.576 11.322 1.00 86.44 111 GLU A N 1
ATOM 890 C CA . GLU A 1 111 ? -4.013 -4.499 11.429 1.00 86.44 111 GLU A CA 1
ATOM 891 C C . GLU A 1 111 ? -5.266 -3.925 10.743 1.00 86.44 111 GLU A C 1
ATOM 893 O O . GLU A 1 111 ? -5.971 -4.617 10.014 1.00 86.44 111 GLU A O 1
ATOM 898 N N . TYR A 1 112 ? -5.508 -2.624 10.919 1.00 90.31 112 TYR A N 1
ATOM 899 C CA . TYR A 1 112 ? -6.738 -1.946 10.510 1.00 90.31 112 TYR A CA 1
ATOM 900 C C . TYR A 1 112 ? -6.850 -1.672 9.002 1.00 90.31 112 TYR A C 1
ATOM 902 O O . TYR A 1 112 ? -7.896 -1.198 8.548 1.00 90.31 112 TYR A O 1
ATOM 910 N N . LEU A 1 113 ? -5.825 -1.971 8.196 1.00 87.06 113 LEU A N 1
ATOM 911 C CA . LEU A 1 113 ? -5.874 -1.835 6.737 1.00 87.06 113 LEU A CA 1
ATOM 912 C C . LEU A 1 113 ? -6.499 -3.077 6.084 1.00 87.06 113 LEU A C 1
ATOM 914 O O . LEU A 1 113 ? -5.826 -3.910 5.482 1.00 87.06 113 LEU A O 1
ATOM 918 N N . VAL A 1 114 ? -7.827 -3.170 6.158 1.00 82.44 114 VAL A N 1
ATOM 919 C CA . VAL A 1 114 ? -8.597 -4.255 5.530 1.00 82.44 114 VAL A CA 1
ATOM 920 C C . VAL A 1 114 ? -8.795 -3.974 4.033 1.00 82.44 114 VAL A C 1
ATOM 922 O O . VAL A 1 114 ? -9.275 -2.900 3.661 1.00 82.44 114 VAL A O 1
ATOM 925 N N . LEU A 1 115 ? -8.439 -4.925 3.165 1.00 69.44 115 LEU A N 1
ATOM 926 C CA . LEU A 1 115 ? -8.725 -4.880 1.725 1.00 69.44 115 LEU A CA 1
ATOM 927 C C . LEU A 1 115 ? -10.002 -5.678 1.447 1.00 69.44 115 LEU A C 1
ATOM 929 O O . LEU A 1 115 ? -9.960 -6.904 1.388 1.00 69.44 115 LEU A O 1
ATOM 933 N N . ASP A 1 116 ? -11.130 -4.986 1.302 1.00 65.19 116 ASP A N 1
ATOM 934 C CA . ASP A 1 116 ? -12.438 -5.619 1.113 1.00 65.19 116 ASP A CA 1
ATOM 935 C C . ASP A 1 116 ? -13.161 -5.058 -0.120 1.00 65.19 116 ASP A C 1
ATOM 937 O O . ASP A 1 116 ? -13.040 -3.873 -0.438 1.00 65.19 116 ASP A O 1
ATOM 941 N N . ALA A 1 117 ? -13.958 -5.898 -0.783 1.00 59.50 117 ALA A N 1
ATOM 942 C CA . ALA A 1 117 ? -14.823 -5.521 -1.902 1.00 59.50 117 ALA A CA 1
ATOM 943 C C . ALA A 1 117 ? -15.849 -4.441 -1.502 1.00 59.50 117 ALA A C 1
ATOM 945 O O . ALA A 1 117 ? -16.269 -3.636 -2.336 1.00 59.50 117 ALA A O 1
ATOM 946 N N . PHE A 1 118 ? -16.182 -4.366 -0.208 1.00 58.22 118 PHE A N 1
ATOM 947 C CA . PHE A 1 118 ? -16.989 -3.292 0.368 1.00 58.22 118 PHE A CA 1
ATOM 948 C C . PHE A 1 118 ? -16.357 -1.899 0.215 1.00 58.22 118 PHE A C 1
ATOM 950 O O . PHE A 1 118 ? -17.099 -0.941 0.024 1.00 58.22 118 PHE A O 1
ATOM 957 N N . LYS A 1 119 ? -15.018 -1.759 0.216 1.00 65.50 119 LYS A N 1
ATOM 958 C CA . LYS A 1 119 ? -14.358 -0.452 -0.004 1.00 65.50 119 LYS A CA 1
ATOM 959 C C . LYS A 1 119 ? -14.528 0.051 -1.432 1.00 65.50 119 LYS A C 1
ATOM 961 O O . LYS A 1 119 ? -14.746 1.235 -1.646 1.00 65.50 119 LYS A O 1
ATOM 966 N N . THR A 1 120 ? -14.441 -0.850 -2.405 1.00 67.44 120 THR A N 1
ATOM 967 C CA . THR A 1 120 ? -14.701 -0.540 -3.817 1.00 67.44 120 THR A CA 1
ATOM 968 C C . THR A 1 120 ? -16.189 -0.363 -4.125 1.00 67.44 120 THR A C 1
ATOM 970 O O . THR A 1 120 ? -16.526 0.121 -5.198 1.00 67.44 120 THR A O 1
ATOM 973 N N . GLY A 1 121 ? -17.087 -0.792 -3.227 1.00 63.16 121 GLY A N 1
ATOM 974 C CA . GLY A 1 121 ? -18.537 -0.815 -3.459 1.00 63.16 121 GLY A CA 1
ATOM 975 C C . GLY A 1 121 ? -18.987 -1.812 -4.537 1.00 63.16 121 GLY A C 1
ATOM 976 O O . GLY A 1 121 ? -20.157 -1.842 -4.909 1.00 63.16 121 GLY A O 1
ATOM 977 N N . LEU A 1 122 ? -18.071 -2.637 -5.053 1.00 59.81 122 LEU A N 1
ATOM 978 C CA . LEU A 1 122 ? -18.332 -3.610 -6.107 1.00 59.81 122 LEU A CA 1
ATOM 979 C C . LEU A 1 122 ? -18.747 -4.958 -5.514 1.00 59.81 122 LEU A C 1
ATOM 981 O O . LEU A 1 122 ? -18.245 -5.396 -4.477 1.00 59.81 122 LEU A O 1
ATOM 985 N N . CYS A 1 123 ? -19.630 -5.680 -6.209 1.00 70.12 123 CYS A N 1
ATOM 986 C CA . CYS A 1 123 ? -19.912 -7.063 -5.839 1.00 70.12 123 CYS A CA 1
ATOM 987 C C . CYS A 1 123 ? -18.658 -7.930 -6.054 1.00 70.12 123 CYS A C 1
ATOM 989 O O . CYS A 1 123 ? -17.850 -7.671 -6.946 1.00 70.12 123 CYS A O 1
ATOM 991 N N . ARG A 1 124 ? -18.488 -9.001 -5.267 1.00 67.88 124 ARG A N 1
ATOM 992 C CA . ARG A 1 124 ? -17.260 -9.829 -5.293 1.00 67.88 124 ARG A CA 1
ATOM 993 C C . ARG A 1 124 ? -16.912 -10.362 -6.690 1.00 67.88 124 ARG A C 1
ATOM 995 O O . ARG A 1 124 ? -15.739 -10.450 -7.040 1.00 67.88 124 ARG A O 1
ATOM 1002 N N . LYS A 1 125 ? -17.928 -10.683 -7.501 1.00 72.19 125 LYS A N 1
ATOM 1003 C CA . LYS A 1 125 ? -17.756 -11.120 -8.894 1.00 72.19 125 LYS A CA 1
ATOM 1004 C C . LYS A 1 125 ? -17.174 -9.999 -9.763 1.00 72.19 125 LYS A C 1
ATOM 1006 O O . LYS A 1 125 ? -16.203 -10.233 -10.471 1.00 72.19 125 LYS A O 1
ATOM 1011 N N . LYS A 1 126 ? -17.694 -8.776 -9.628 1.00 60.31 126 LYS A N 1
ATOM 1012 C CA . LYS A 1 126 ? -17.208 -7.590 -10.347 1.00 60.31 126 LYS A CA 1
ATOM 1013 C C . LYS A 1 126 ? -15.828 -7.145 -9.878 1.00 60.31 126 LYS A C 1
ATOM 1015 O O . LYS A 1 126 ? -15.020 -6.779 -10.715 1.00 60.31 126 LYS A O 1
ATOM 1020 N N . GLN A 1 127 ? -15.515 -7.266 -8.588 1.00 84.12 127 GLN A N 1
ATOM 1021 C CA . GLN A 1 127 ? -14.166 -7.005 -8.077 1.00 84.12 127 GLN A CA 1
ATOM 1022 C C . GLN A 1 127 ? -13.134 -7.967 -8.686 1.00 84.12 127 GLN A C 1
ATOM 1024 O O . GLN A 1 127 ? -12.038 -7.556 -9.053 1.00 84.12 127 GLN A O 1
ATOM 1029 N N . LYS A 1 128 ? -13.490 -9.249 -8.836 1.00 80.56 128 LYS A N 1
ATOM 1030 C CA . LYS A 1 128 ? -12.629 -10.236 -9.497 1.00 80.56 128 LYS A CA 1
ATOM 1031 C C . LYS A 1 128 ? -12.485 -9.957 -10.997 1.00 80.56 128 LYS A C 1
ATOM 1033 O O . LYS A 1 128 ? -11.376 -10.027 -11.510 1.00 80.56 128 LYS A O 1
ATOM 1038 N N . GLU A 1 129 ? -13.580 -9.622 -11.679 1.00 76.69 129 GLU A N 1
ATOM 1039 C CA . GLU A 1 129 ? -13.563 -9.217 -13.094 1.00 76.69 129 GLU A CA 1
ATOM 1040 C C . GLU A 1 129 ? -12.703 -7.959 -13.315 1.00 76.69 129 GLU A C 1
ATOM 1042 O O . GLU A 1 129 ? -11.914 -7.926 -14.253 1.00 76.69 129 GLU A O 1
ATOM 1047 N N . LEU A 1 130 ? -12.787 -6.968 -12.419 1.00 83.56 130 LEU A N 1
ATOM 1048 C CA . LEU A 1 130 ? -11.979 -5.746 -12.450 1.00 83.56 130 LEU A CA 1
ATOM 1049 C C . LEU A 1 130 ? -10.479 -6.058 -12.358 1.00 83.56 130 LEU A C 1
ATOM 1051 O O . LEU A 1 130 ? -9.701 -5.547 -13.155 1.00 83.56 130 LEU A O 1
ATOM 1055 N N . LEU A 1 131 ? -10.074 -6.915 -11.414 1.00 88.19 131 LEU A N 1
ATOM 1056 C CA . LEU A 1 131 ? -8.669 -7.310 -11.263 1.00 88.19 131 LEU A CA 1
ATOM 1057 C C . LEU A 1 131 ? -8.133 -8.014 -12.520 1.00 88.19 131 LEU A C 1
ATOM 1059 O O . LEU A 1 131 ? -7.042 -7.682 -12.972 1.00 88.19 131 LEU A O 1
ATOM 1063 N N . VAL A 1 132 ? -8.914 -8.924 -13.116 1.00 94.94 132 VAL A N 1
ATOM 1064 C CA . VAL A 1 132 ? -8.537 -9.621 -14.363 1.00 94.94 132 VAL A CA 1
ATOM 1065 C C . VAL A 1 132 ? -8.419 -8.644 -15.536 1.00 94.94 132 VAL A C 1
ATOM 1067 O O . VAL A 1 132 ? -7.484 -8.745 -16.324 1.00 94.94 132 VAL A O 1
ATOM 1070 N N . ALA A 1 133 ? -9.339 -7.684 -15.652 1.00 84.81 133 ALA A N 1
ATOM 1071 C CA . ALA A 1 133 ? -9.302 -6.683 -16.715 1.00 84.81 133 ALA A CA 1
ATOM 1072 C C . ALA A 1 133 ? -8.092 -5.742 -16.590 1.00 84.81 133 ALA A C 1
ATOM 1074 O O . ALA A 1 133 ? -7.491 -5.391 -17.601 1.00 84.81 133 ALA A O 1
ATOM 1075 N N . ILE A 1 134 ? -7.707 -5.364 -15.364 1.00 95.00 134 ILE A N 1
ATOM 1076 C CA . ILE A 1 134 ? -6.495 -4.567 -15.117 1.00 95.00 134 ILE A CA 1
ATOM 1077 C C . ILE A 1 134 ? -5.245 -5.336 -15.567 1.00 95.00 134 ILE A C 1
ATOM 1079 O O . ILE A 1 134 ? -4.407 -4.762 -16.257 1.00 95.00 134 ILE A O 1
ATOM 1083 N N . GLU A 1 135 ? -5.139 -6.628 -15.238 1.00 91.75 135 GLU A N 1
ATOM 1084 C CA . GLU A 1 135 ? -4.023 -7.471 -15.697 1.00 91.75 135 GLU A CA 1
ATOM 1085 C C . GLU A 1 135 ? -3.971 -7.566 -17.230 1.00 91.75 135 GLU A C 1
ATOM 1087 O O . GLU A 1 135 ? -2.926 -7.321 -17.826 1.00 91.75 135 GLU A O 1
ATOM 1092 N N . GLN A 1 136 ? -5.108 -7.823 -17.884 1.00 90.56 136 GLN A N 1
ATOM 1093 C CA . GLN A 1 136 ? -5.186 -7.870 -19.349 1.00 90.56 136 GLN A CA 1
ATOM 1094 C C . GLN A 1 136 ? -4.803 -6.536 -20.004 1.00 90.56 136 GLN A C 1
ATOM 1096 O O . GLN A 1 136 ? -4.119 -6.521 -21.026 1.00 90.56 136 GLN A O 1
ATOM 1101 N N . ALA A 1 137 ? -5.222 -5.413 -19.418 1.00 90.44 137 ALA A N 1
ATOM 1102 C CA . ALA A 1 137 ? -4.888 -4.084 -19.913 1.00 90.44 137 ALA A CA 1
ATOM 1103 C C . ALA A 1 137 ? -3.388 -3.769 -19.787 1.00 90.44 137 ALA A C 1
ATOM 1105 O O . ALA A 1 137 ? -2.849 -3.064 -20.642 1.00 90.44 137 ALA A O 1
ATOM 1106 N N . TRP A 1 138 ? -2.705 -4.302 -18.767 1.00 94.81 138 TRP A N 1
ATOM 1107 C CA . TRP A 1 138 ? -1.243 -4.246 -18.682 1.00 94.81 138 TRP A CA 1
ATOM 1108 C C . TRP A 1 138 ? -0.574 -5.096 -19.761 1.00 94.81 138 TRP A C 1
ATOM 1110 O O . TRP A 1 138 ? 0.312 -4.595 -20.447 1.00 94.81 138 TRP A O 1
ATOM 1120 N N . ASP A 1 139 ? -1.035 -6.329 -19.977 1.00 91.31 139 ASP A N 1
ATOM 1121 C CA . ASP A 1 139 ? -0.481 -7.216 -21.012 1.00 91.31 139 ASP A CA 1
ATOM 1122 C C . ASP A 1 139 ? -0.646 -6.638 -22.430 1.00 91.31 139 ASP A C 1
ATOM 1124 O O . ASP A 1 139 ? 0.219 -6.808 -23.289 1.00 91.31 139 ASP A O 1
ATOM 1128 N N . GLN A 1 140 ? -1.750 -5.929 -22.675 1.00 94.19 140 GLN A N 1
ATOM 1129 C CA . GLN A 1 140 ? -2.052 -5.270 -23.950 1.00 94.19 140 GLN A CA 1
ATOM 1130 C C . GLN A 1 140 ? -1.398 -3.885 -24.091 1.00 94.19 140 GLN A C 1
ATOM 1132 O O . GLN A 1 140 ? -1.429 -3.304 -25.174 1.00 94.19 140 GLN A O 1
ATOM 1137 N N . GLY A 1 141 ? -0.816 -3.345 -23.016 1.00 91.06 141 GLY A N 1
ATOM 1138 C CA . GLY A 1 141 ? -0.166 -2.033 -23.015 1.00 91.06 141 GLY A CA 1
ATOM 1139 C C . GLY A 1 141 ? -1.123 -0.836 -23.012 1.00 91.06 141 GLY A C 1
ATOM 1140 O O . GLY A 1 141 ? -0.698 0.281 -23.297 1.00 91.06 141 GLY A O 1
ATOM 1141 N N . TYR A 1 142 ? -2.403 -1.034 -22.681 1.00 91.12 142 TYR A N 1
ATOM 1142 C CA . TYR A 1 142 ? -3.361 0.065 -22.497 1.00 91.12 142 TYR A CA 1
ATOM 1143 C C . TYR A 1 142 ? -3.088 0.869 -21.223 1.00 91.12 142 TYR A C 1
ATOM 1145 O O . TYR A 1 142 ? -3.389 2.060 -21.156 1.00 91.12 142 TYR A O 1
ATOM 1153 N N . LEU A 1 143 ? -2.519 0.215 -20.210 1.00 91.69 143 LEU A N 1
ATOM 1154 C CA . LEU A 1 143 ? -2.073 0.834 -18.970 1.00 91.69 143 LEU A CA 1
ATOM 1155 C C . LEU A 1 143 ? -0.554 0.738 -18.868 1.00 91.69 143 LEU A C 1
ATOM 1157 O O . LEU A 1 143 ? 0.030 -0.321 -19.100 1.00 91.69 143 LEU A O 1
ATOM 1161 N N . THR A 1 144 ? 0.086 1.832 -18.466 1.00 91.00 144 THR A N 1
ATOM 1162 C CA . THR A 1 144 ? 1.512 1.821 -18.145 1.00 91.00 144 THR A CA 1
ATOM 1163 C C . THR A 1 144 ? 1.734 1.112 -16.811 1.00 91.00 144 THR A C 1
ATOM 1165 O O . THR A 1 144 ? 0.976 1.278 -15.852 1.00 91.00 144 THR A O 1
ATOM 1168 N N . TYR A 1 145 ? 2.772 0.285 -16.756 1.00 91.88 145 TYR A N 1
ATOM 1169 C CA . TYR A 1 145 ? 3.216 -0.375 -15.537 1.00 91.88 145 TYR A CA 1
ATOM 1170 C C . TYR A 1 145 ? 4.735 -0.490 -15.543 1.00 91.88 145 TYR A C 1
ATOM 1172 O O . TYR A 1 145 ? 5.374 -0.500 -16.598 1.00 91.88 145 TYR A O 1
ATOM 1180 N N . ASP A 1 146 ? 5.313 -0.590 -14.354 1.00 86.88 146 ASP A N 1
ATOM 1181 C CA . ASP A 1 146 ? 6.756 -0.721 -14.217 1.00 86.88 146 ASP A CA 1
ATOM 1182 C C . ASP A 1 146 ? 7.183 -2.155 -14.550 1.00 86.88 146 ASP A C 1
ATOM 1184 O O . ASP A 1 146 ? 6.943 -3.099 -13.788 1.00 86.88 146 ASP A O 1
ATOM 1188 N N . VAL A 1 147 ? 7.833 -2.324 -15.705 1.00 88.38 147 VAL A N 1
ATOM 1189 C CA . VAL A 1 147 ? 8.351 -3.618 -16.159 1.00 88.38 147 VAL A CA 1
ATOM 1190 C C . VAL A 1 147 ? 9.707 -3.887 -15.499 1.00 88.38 147 VAL A C 1
ATOM 1192 O O . VAL A 1 147 ? 10.666 -3.149 -15.732 1.00 88.38 147 VAL A O 1
ATOM 1195 N N . PRO A 1 148 ? 9.854 -4.959 -14.703 1.00 84.81 148 PRO A N 1
ATOM 1196 C CA . PRO A 1 148 ? 11.138 -5.279 -14.099 1.00 84.81 148 PRO A CA 1
ATOM 1197 C C . PRO A 1 148 ? 12.122 -5.802 -15.153 1.00 84.81 148 PRO A C 1
ATOM 1199 O O . PRO A 1 148 ? 11.833 -6.764 -15.869 1.00 84.81 148 PRO A O 1
ATOM 1202 N N . PHE A 1 149 ? 13.323 -5.225 -15.196 1.00 84.38 149 PHE A N 1
ATOM 1203 C CA . PHE A 1 149 ? 14.382 -5.655 -16.108 1.00 84.38 149 PHE A CA 1
ATOM 1204 C C . PHE A 1 149 ? 14.842 -7.097 -15.811 1.00 84.38 149 PHE A C 1
ATOM 1206 O O . PHE A 1 149 ? 14.929 -7.535 -14.654 1.00 84.38 149 PHE A O 1
ATOM 1213 N N . ARG A 1 150 ? 15.113 -7.877 -16.865 1.00 89.38 150 ARG A N 1
ATOM 1214 C CA . ARG A 1 150 ? 15.605 -9.259 -16.769 1.00 89.38 150 ARG A CA 1
ATOM 1215 C C . ARG A 1 150 ? 17.014 -9.357 -17.329 1.00 89.38 150 ARG A C 1
ATOM 1217 O O . ARG A 1 150 ? 17.196 -9.282 -18.533 1.00 89.38 150 ARG A O 1
ATOM 1224 N N . GLU A 1 151 ? 17.978 -9.590 -16.445 1.00 88.12 151 GLU A N 1
ATOM 1225 C CA . GLU A 1 151 ? 19.354 -9.906 -16.833 1.00 88.12 151 GLU A CA 1
ATOM 1226 C C . GLU A 1 151 ? 19.454 -11.362 -17.314 1.00 88.12 151 GLU A C 1
ATOM 1228 O O . GLU A 1 151 ? 18.850 -12.267 -16.720 1.00 88.12 151 GLU A O 1
ATOM 1233 N N . TYR A 1 152 ? 20.198 -11.567 -18.403 1.00 88.38 152 TYR A N 1
ATOM 1234 C CA . TYR A 1 152 ? 20.505 -12.868 -18.993 1.00 88.38 152 TYR A CA 1
ATOM 1235 C C . TYR A 1 152 ? 22.020 -13.054 -19.067 1.00 88.38 152 TYR A C 1
ATOM 1237 O O . TYR A 1 152 ? 22.745 -12.109 -19.370 1.00 88.38 152 TYR A O 1
ATOM 1245 N N . ASP A 1 153 ? 22.478 -14.280 -18.825 1.00 86.06 153 ASP A N 1
ATOM 1246 C CA . ASP A 1 153 ? 23.875 -14.659 -19.016 1.00 86.06 153 ASP A CA 1
ATOM 1247 C C . ASP A 1 153 ? 24.075 -15.182 -20.445 1.00 86.06 153 ASP A C 1
ATOM 1249 O O . ASP A 1 153 ? 23.589 -16.255 -20.812 1.00 86.06 153 ASP A O 1
ATOM 1253 N N . TYR A 1 154 ? 24.747 -14.384 -21.274 1.00 84.75 154 TYR A N 1
ATOM 1254 C CA . TYR A 1 154 ? 24.949 -14.667 -22.697 1.00 84.75 154 TYR A CA 1
ATOM 1255 C C . TYR A 1 154 ? 26.071 -15.679 -22.969 1.00 84.75 154 TYR A C 1
ATOM 1257 O O . TYR A 1 154 ? 26.162 -16.190 -24.085 1.00 84.75 154 TYR A O 1
ATOM 1265 N N . SER A 1 155 ? 26.893 -16.015 -21.967 1.00 82.38 155 SER A N 1
ATOM 1266 C CA . SER A 1 155 ? 27.966 -17.014 -22.101 1.00 82.38 155 SER A CA 1
ATOM 1267 C C . SER A 1 155 ? 27.444 -18.413 -22.451 1.00 82.38 155 SER A C 1
ATOM 1269 O O . SER A 1 155 ? 28.135 -19.194 -23.096 1.00 82.38 155 SER A O 1
ATOM 1271 N N . LEU A 1 156 ? 26.186 -18.707 -22.106 1.00 77.12 156 LEU A N 1
ATOM 1272 C CA . LEU A 1 156 ? 25.511 -19.972 -22.410 1.00 77.12 156 LEU A CA 1
ATOM 1273 C C . LEU A 1 156 ? 25.236 -20.189 -23.905 1.00 77.12 156 LEU A C 1
ATOM 1275 O O . LEU A 1 156 ? 24.920 -21.304 -24.309 1.00 77.12 156 LEU A O 1
ATOM 1279 N N . TYR A 1 157 ? 25.326 -19.134 -24.716 1.00 79.12 157 TYR A N 1
ATOM 1280 C CA . TYR A 1 157 ? 25.022 -19.176 -26.147 1.00 79.12 157 TYR A CA 1
ATOM 1281 C C . TYR A 1 157 ? 26.258 -18.972 -27.026 1.00 79.12 157 TYR A C 1
ATOM 1283 O O . TYR A 1 157 ? 26.154 -19.025 -28.252 1.00 79.12 157 TYR A O 1
ATOM 1291 N N . THR A 1 158 ? 27.436 -18.747 -26.436 1.00 79.12 158 THR A N 1
ATOM 1292 C CA . THR A 1 158 ? 28.678 -18.698 -27.203 1.00 79.12 158 THR A CA 1
ATOM 1293 C C . THR A 1 158 ? 29.200 -20.123 -27.390 1.00 79.12 158 THR A C 1
ATOM 1295 O O . THR A 1 158 ? 29.634 -20.788 -26.450 1.00 79.12 158 THR A O 1
ATOM 1298 N N . ASN A 1 159 ? 29.151 -20.619 -28.631 1.00 69.56 159 ASN A N 1
ATOM 1299 C CA . ASN A 1 159 ? 29.751 -21.901 -29.005 1.00 69.56 159 ASN A CA 1
ATOM 1300 C C . ASN A 1 159 ? 31.275 -21.790 -28.902 1.00 69.56 159 ASN A C 1
ATOM 1302 O O . ASN A 1 159 ? 31.964 -21.452 -29.862 1.00 69.56 159 ASN A O 1
ATOM 1306 N N . THR A 1 160 ? 31.809 -22.054 -27.717 1.00 67.06 160 THR A N 1
ATOM 1307 C CA . THR A 1 160 ? 33.248 -22.139 -27.502 1.00 67.06 160 THR A CA 1
ATOM 1308 C C . THR A 1 160 ? 33.714 -23.526 -27.932 1.00 67.06 160 THR A C 1
ATOM 1310 O O . THR A 1 160 ? 33.727 -24.481 -27.160 1.00 67.06 160 THR A O 1
ATOM 1313 N N . THR A 1 161 ? 34.105 -23.662 -29.201 1.00 65.62 161 THR A N 1
ATOM 1314 C CA . THR A 1 161 ? 34.909 -24.803 -29.655 1.00 65.62 161 THR A CA 1
ATOM 1315 C C . THR A 1 161 ? 36.312 -24.654 -29.074 1.00 65.62 161 THR A C 1
ATOM 1317 O O . THR A 1 161 ? 37.232 -24.168 -29.732 1.00 65.62 161 THR A O 1
ATOM 1320 N N . VAL A 1 162 ? 36.469 -24.998 -27.796 1.00 62.31 162 VAL A N 1
ATOM 1321 C CA . VAL A 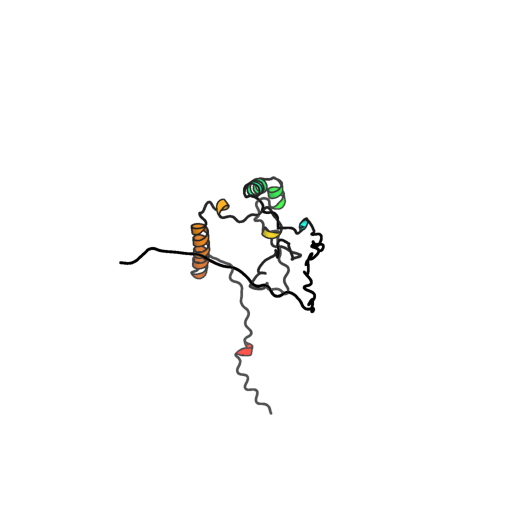1 162 ? 37.778 -25.039 -27.148 1.00 62.31 162 VAL A CA 1
ATOM 1322 C C . VAL A 1 162 ? 38.491 -26.291 -27.649 1.00 62.31 162 VAL A C 1
ATOM 1324 O O . VAL A 1 162 ? 38.314 -27.382 -27.109 1.00 62.31 162 VAL A O 1
ATOM 1327 N N . ASN A 1 163 ? 39.286 -26.134 -28.707 1.00 59.09 163 ASN A N 1
ATOM 1328 C CA . ASN A 1 163 ? 40.295 -27.115 -29.090 1.00 59.09 163 ASN A CA 1
ATOM 1329 C C . ASN A 1 163 ? 41.294 -27.232 -27.930 1.00 59.09 163 ASN A C 1
ATOM 1331 O O . ASN A 1 163 ? 42.131 -26.351 -27.733 1.00 59.09 163 ASN A O 1
ATOM 1335 N N . LYS A 1 164 ? 41.164 -28.292 -27.125 1.00 55.47 164 LYS A N 1
ATOM 1336 C CA . LYS A 1 164 ? 42.185 -28.702 -26.156 1.00 55.47 164 LYS A CA 1
ATOM 1337 C C . LYS A 1 164 ? 43.389 -29.225 -26.941 1.00 55.47 164 LYS A C 1
ATOM 1339 O O . LYS A 1 164 ? 43.241 -30.208 -27.665 1.00 55.47 164 LYS A O 1
ATOM 1344 N N . GLN A 1 165 ? 44.516 -28.522 -26.827 1.00 52.88 165 GLN A N 1
ATOM 1345 C CA . GLN A 1 165 ? 45.839 -29.017 -27.224 1.00 52.88 165 GLN A CA 1
ATOM 1346 C C . GLN A 1 165 ? 46.234 -30.229 -26.382 1.00 52.88 165 GLN A C 1
ATOM 1348 O O . GLN A 1 165 ? 45.856 -30.254 -25.185 1.00 52.88 165 GLN A O 1
#

pLDDT: mean 75.5, std 18.53, range [36.78, 96.94]

Organism: NCBI:txid189913

InterPro domains:
  IPR036870 Small ribosomal subunit protein bS18 superfamily [SSF46911] (96-150)
  IPR040054 Small ribosomal subunit protein mS40 [PTHR13329] (31-116)

Radius of gyration: 32.94 Å; chains: 1; bounding box: 102×86×59 Å